Protein AF-A0AAI8C2I2-F1 (afdb_monomer)

Structure (mmCIF, N/CA/C/O backbone):
data_AF-A0AAI8C2I2-F1
#
_entry.id   AF-A0AAI8C2I2-F1
#
loop_
_atom_site.group_PDB
_atom_site.id
_atom_site.type_symbol
_atom_site.label_atom_id
_atom_site.label_alt_id
_atom_site.label_comp_id
_atom_site.label_asym_id
_atom_site.label_entity_id
_atom_site.label_seq_id
_atom_site.pdbx_PDB_ins_code
_atom_site.Cartn_x
_atom_site.Cartn_y
_atom_site.Cartn_z
_atom_site.occupancy
_atom_site.B_iso_or_equiv
_atom_site.auth_seq_id
_atom_site.auth_comp_id
_atom_site.auth_asym_id
_atom_site.auth_atom_id
_atom_site.pdbx_PDB_model_num
ATOM 1 N N . MET A 1 1 ? 2.940 -11.076 -3.130 1.00 65.00 1 MET A N 1
ATOM 2 C CA . MET A 1 1 ? 2.974 -10.789 -4.583 1.00 65.00 1 MET A CA 1
ATOM 3 C C . MET A 1 1 ? 3.408 -9.356 -4.918 1.00 65.00 1 MET A C 1
ATOM 5 O O . MET A 1 1 ? 4.366 -9.258 -5.670 1.00 65.00 1 MET A O 1
ATOM 9 N N . PRO A 1 2 ? 2.834 -8.258 -4.368 1.00 79.94 2 PRO A N 1
ATOM 10 C CA . PRO A 1 2 ? 3.258 -6.892 -4.734 1.00 79.94 2 PRO A CA 1
ATOM 11 C C . PRO A 1 2 ? 4.735 -6.592 -4.442 1.00 79.94 2 PRO A C 1
ATOM 13 O O . PRO A 1 2 ? 5.422 -6.032 -5.286 1.00 79.94 2 PRO A O 1
ATOM 16 N N . ILE A 1 3 ? 5.235 -7.036 -3.281 1.00 86.00 3 ILE A N 1
ATOM 17 C CA . ILE A 1 3 ? 6.643 -6.868 -2.884 1.00 86.00 3 ILE A CA 1
ATOM 18 C C . ILE A 1 3 ? 7.579 -7.583 -3.863 1.00 86.00 3 ILE A C 1
ATOM 20 O O . ILE A 1 3 ? 8.535 -6.985 -4.328 1.00 86.00 3 ILE A O 1
ATOM 24 N N . THR A 1 4 ? 7.285 -8.834 -4.223 1.00 88.62 4 THR A N 1
ATOM 25 C CA . THR A 1 4 ? 8.114 -9.618 -5.152 1.00 88.62 4 THR A CA 1
ATOM 26 C C . THR A 1 4 ? 8.237 -8.937 -6.514 1.00 88.62 4 THR A C 1
ATOM 28 O O . THR A 1 4 ? 9.339 -8.826 -7.039 1.00 88.62 4 THR A O 1
ATOM 31 N N . ILE A 1 5 ? 7.120 -8.439 -7.059 1.00 89.56 5 ILE A N 1
ATOM 32 C CA . ILE A 1 5 ? 7.103 -7.715 -8.338 1.00 89.56 5 ILE A CA 1
ATOM 33 C C . ILE A 1 5 ? 7.889 -6.405 -8.217 1.00 89.56 5 ILE A C 1
ATOM 35 O O . ILE A 1 5 ? 8.698 -6.103 -9.088 1.00 89.56 5 ILE A O 1
ATOM 39 N N . LEU A 1 6 ? 7.708 -5.656 -7.124 1.00 90.44 6 LEU A N 1
ATOM 40 C CA . LEU A 1 6 ? 8.478 -4.439 -6.852 1.00 90.44 6 LEU A CA 1
ATOM 41 C C . LEU A 1 6 ? 9.981 -4.711 -6.797 1.00 90.44 6 LEU A C 1
ATOM 43 O O . LEU A 1 6 ? 10.742 -3.997 -7.439 1.00 90.44 6 LEU A O 1
ATOM 47 N N . SER A 1 7 ? 10.413 -5.746 -6.078 1.00 91.62 7 SER A N 1
ATOM 48 C CA . SER A 1 7 ? 11.826 -6.125 -5.997 1.00 91.62 7 SER A CA 1
ATOM 49 C C . SER A 1 7 ? 12.403 -6.456 -7.374 1.00 91.62 7 SER A C 1
ATOM 51 O O . SER A 1 7 ? 13.496 -6.003 -7.701 1.00 91.62 7 SER A O 1
ATOM 53 N N . LEU A 1 8 ? 11.647 -7.186 -8.199 1.00 92.50 8 LEU A N 1
ATOM 54 C CA . LEU A 1 8 ? 12.025 -7.521 -9.574 1.00 92.50 8 LEU A CA 1
ATOM 55 C C . LEU A 1 8 ? 12.157 -6.270 -10.449 1.00 92.50 8 LEU A C 1
ATOM 57 O O . LEU A 1 8 ? 13.148 -6.120 -11.157 1.00 92.50 8 LEU A O 1
ATOM 61 N N . LEU A 1 9 ? 11.196 -5.347 -10.360 1.00 93.00 9 LEU A N 1
ATOM 62 C CA . LEU A 1 9 ? 11.229 -4.081 -11.092 1.00 93.00 9 LEU A CA 1
ATOM 63 C C . LEU A 1 9 ? 12.407 -3.208 -10.655 1.00 93.00 9 LEU A C 1
ATOM 65 O O . LEU A 1 9 ? 13.102 -2.661 -11.506 1.00 93.00 9 LEU A O 1
ATOM 69 N N . VAL A 1 10 ? 12.669 -3.091 -9.353 1.00 91.94 10 VAL A N 1
ATOM 70 C CA . VAL A 1 10 ? 13.808 -2.318 -8.838 1.00 91.94 10 VAL A CA 1
ATOM 71 C C . VAL A 1 10 ? 15.129 -2.919 -9.320 1.00 91.94 10 VAL A C 1
ATOM 73 O O . VAL A 1 10 ? 15.984 -2.182 -9.805 1.00 91.94 10 VAL A O 1
ATOM 76 N N . ALA A 1 11 ? 15.278 -4.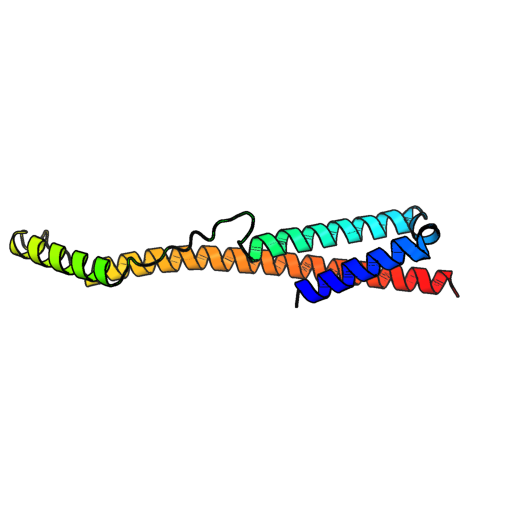246 -9.263 1.00 92.88 11 ALA A N 1
ATOM 77 C CA . ALA A 1 11 ? 16.465 -4.931 -9.769 1.00 92.88 11 ALA A CA 1
ATOM 78 C C . ALA A 1 11 ? 16.653 -4.716 -11.280 1.00 92.88 11 ALA A C 1
ATOM 80 O O . ALA A 1 11 ? 17.737 -4.331 -11.712 1.00 92.88 11 ALA A O 1
ATOM 81 N N . LEU A 1 12 ? 15.589 -4.890 -12.073 1.00 91.56 12 LEU A N 1
ATOM 82 C CA . LEU A 1 12 ? 15.610 -4.684 -13.522 1.00 91.56 12 LEU A CA 1
ATOM 83 C C . LEU A 1 12 ? 16.019 -3.252 -13.889 1.00 91.56 12 LEU A C 1
ATOM 85 O O . LEU A 1 12 ? 16.907 -3.054 -14.712 1.00 91.56 12 LEU A O 1
ATOM 89 N N . ASN A 1 13 ? 15.406 -2.247 -13.258 1.00 88.19 13 ASN A N 1
ATOM 90 C CA . ASN A 1 13 ? 15.741 -0.845 -13.514 1.00 88.19 13 ASN A CA 1
ATOM 91 C C . ASN A 1 13 ? 17.173 -0.513 -13.056 1.00 88.19 13 ASN A C 1
ATOM 93 O O . ASN A 1 13 ? 17.859 0.259 -13.722 1.00 88.19 13 ASN A O 1
ATOM 97 N N . GLY A 1 14 ? 17.657 -1.136 -11.976 1.00 89.94 14 GLY A N 1
ATOM 98 C CA . GLY A 1 14 ? 19.050 -1.025 -11.543 1.00 89.94 14 GLY A CA 1
ATOM 99 C C . GLY A 1 14 ? 20.045 -1.573 -12.572 1.00 89.94 14 GLY A C 1
ATOM 100 O O . GLY A 1 14 ? 21.056 -0.925 -12.844 1.00 89.94 14 GLY A O 1
ATOM 101 N N . ILE A 1 15 ? 19.741 -2.719 -13.190 1.00 91.44 15 ILE A N 1
ATOM 102 C CA . ILE A 1 15 ? 20.548 -3.294 -14.281 1.00 91.44 15 ILE A CA 1
ATOM 103 C C . ILE A 1 15 ? 20.536 -2.368 -15.501 1.00 91.44 15 ILE A C 1
ATOM 105 O O . ILE A 1 15 ? 21.599 -2.051 -16.032 1.00 91.44 15 ILE A O 1
ATOM 109 N N . LEU A 1 16 ? 19.360 -1.869 -15.903 1.00 88.50 16 LEU A N 1
ATOM 110 C CA . LEU A 1 16 ? 19.230 -0.952 -17.039 1.00 88.50 16 LEU A CA 1
ATOM 111 C C . LEU A 1 16 ? 20.089 0.309 -16.865 1.00 88.50 16 LEU A C 1
ATOM 113 O O . LEU A 1 16 ? 20.782 0.702 -17.800 1.00 88.50 16 LEU A O 1
ATOM 117 N N . ILE A 1 17 ? 20.099 0.914 -15.671 1.00 89.00 17 ILE A N 1
ATOM 118 C CA . ILE A 1 17 ? 20.959 2.073 -15.374 1.00 89.00 17 ILE A CA 1
ATOM 119 C C . ILE A 1 17 ? 22.441 1.704 -15.482 1.00 89.00 17 ILE A C 1
ATOM 121 O O . ILE A 1 17 ? 23.221 2.468 -16.046 1.00 89.00 17 ILE A O 1
ATOM 125 N N . LYS A 1 18 ? 22.837 0.554 -14.927 1.00 91.56 18 LYS A N 1
ATOM 126 C CA . LYS A 1 18 ? 24.244 0.150 -14.846 1.00 91.56 18 LYS A CA 1
ATOM 127 C C . LYS A 1 18 ? 24.837 -0.195 -16.213 1.00 91.56 18 LYS A C 1
ATOM 129 O O . LYS A 1 18 ? 25.967 0.193 -16.492 1.00 91.56 18 LYS A O 1
ATOM 134 N N . GLU A 1 19 ? 24.104 -0.939 -17.034 1.00 90.06 19 GLU A N 1
ATOM 135 C CA . GLU A 1 19 ? 24.630 -1.524 -18.276 1.00 90.06 19 GLU A CA 1
ATOM 136 C C . GLU A 1 19 ? 24.235 -0.733 -19.527 1.00 90.06 19 GLU A C 1
ATOM 138 O O . GLU A 1 19 ? 24.967 -0.730 -20.514 1.00 90.06 19 GLU A O 1
ATOM 143 N N . TYR A 1 20 ? 23.116 -0.004 -19.483 1.00 89.00 20 TYR A N 1
ATOM 144 C CA . TYR A 1 20 ? 22.513 0.631 -20.658 1.00 89.00 20 TYR A CA 1
ATOM 145 C C . TYR A 1 20 ? 22.273 2.132 -20.466 1.00 89.00 20 TYR A C 1
ATOM 147 O O . TYR A 1 20 ? 21.343 2.707 -21.037 1.00 89.00 20 TYR A O 1
ATOM 155 N N . LEU A 1 21 ? 23.143 2.804 -19.705 1.00 87.44 21 LEU A N 1
ATOM 156 C CA . LEU A 1 21 ? 23.021 4.237 -19.422 1.00 87.44 21 LEU A CA 1
ATOM 157 C C . LEU A 1 21 ? 22.909 5.083 -20.700 1.00 87.44 21 LEU A C 1
ATOM 159 O O . LEU A 1 21 ? 22.047 5.950 -20.789 1.00 87.44 21 LEU A O 1
ATOM 163 N N . SER A 1 22 ? 23.715 4.787 -21.725 1.00 86.81 22 SER A N 1
ATOM 164 C CA . SER A 1 22 ? 23.695 5.506 -23.010 1.00 86.81 22 SER A CA 1
ATOM 165 C C . SER A 1 22 ? 22.382 5.340 -23.785 1.00 86.81 22 SER A C 1
ATOM 167 O O . SER A 1 22 ? 22.002 6.212 -24.566 1.00 86.81 22 SER A O 1
ATOM 169 N N . PHE A 1 23 ? 21.669 4.228 -23.587 1.00 87.31 23 PHE A N 1
ATOM 170 C CA . PHE A 1 23 ? 20.321 4.034 -24.118 1.00 87.31 23 PHE A CA 1
ATOM 171 C C . PHE A 1 23 ? 19.306 4.879 -23.350 1.00 87.31 23 PHE A C 1
ATOM 173 O O . PHE A 1 23 ? 18.500 5.562 -23.980 1.00 87.31 23 PHE A O 1
ATOM 180 N N . ILE A 1 24 ? 19.400 4.897 -22.019 1.00 87.19 24 ILE A N 1
ATOM 181 C CA . ILE A 1 24 ? 18.524 5.695 -21.154 1.00 87.19 24 ILE A CA 1
ATOM 182 C C . ILE A 1 24 ? 18.711 7.193 -21.396 1.00 87.19 24 ILE A C 1
ATOM 184 O O . ILE A 1 24 ? 17.731 7.924 -21.366 1.00 87.19 24 ILE A O 1
ATOM 188 N N . SER A 1 25 ? 19.929 7.661 -21.683 1.00 87.12 25 SER A N 1
ATOM 189 C CA . SER A 1 25 ? 20.214 9.080 -21.940 1.00 87.12 25 SER A CA 1
ATOM 190 C C . SER A 1 25 ? 19.562 9.637 -23.212 1.00 87.12 25 SER A C 1
ATOM 192 O O . SER A 1 25 ? 19.624 10.842 -23.440 1.00 87.12 25 SER A O 1
ATOM 194 N N . ASN A 1 26 ? 18.935 8.806 -24.051 1.00 90.31 26 ASN A N 1
ATOM 195 C CA . ASN A 1 26 ? 18.123 9.309 -25.153 1.00 90.31 26 ASN A CA 1
ATOM 196 C C . ASN A 1 26 ? 16.864 10.002 -24.602 1.00 90.31 26 ASN A C 1
ATOM 198 O O . ASN A 1 26 ? 16.129 9.392 -23.834 1.00 90.31 26 ASN A O 1
ATOM 202 N N . ASN A 1 27 ? 16.587 11.239 -25.030 1.00 85.56 27 ASN A N 1
ATOM 203 C CA . ASN A 1 27 ? 15.515 12.085 -24.491 1.00 85.56 27 ASN A CA 1
ATOM 204 C C . ASN A 1 27 ? 14.177 11.354 -24.275 1.00 85.56 27 ASN A C 1
ATOM 206 O O . ASN A 1 27 ? 13.621 11.419 -23.183 1.00 85.56 27 ASN A O 1
ATOM 210 N N . TRP A 1 28 ? 13.654 10.630 -25.271 1.00 89.38 28 TRP A N 1
ATOM 211 C CA . TRP A 1 28 ? 12.351 9.964 -25.119 1.00 89.38 28 TRP A CA 1
ATOM 212 C C . TRP A 1 28 ? 12.418 8.727 -24.207 1.00 89.38 28 TRP A C 1
ATOM 214 O O . TRP A 1 28 ? 11.494 8.489 -23.428 1.00 89.38 28 TRP A O 1
ATOM 224 N N . VAL A 1 29 ? 13.526 7.977 -24.249 1.00 91.50 29 VAL A N 1
ATOM 225 C CA . VAL A 1 29 ? 13.765 6.814 -23.376 1.00 91.50 29 VAL A CA 1
ATOM 226 C C . VAL A 1 29 ? 13.915 7.269 -21.929 1.00 91.50 29 VAL A C 1
ATOM 228 O O . VAL A 1 29 ? 13.349 6.649 -21.033 1.00 91.50 29 VAL A O 1
ATOM 231 N N . PHE A 1 30 ? 14.613 8.384 -21.703 1.00 91.69 30 PHE A N 1
ATOM 232 C CA . PHE A 1 30 ? 14.785 8.994 -20.394 1.00 91.69 30 PHE A CA 1
ATOM 233 C C . PHE A 1 30 ? 13.436 9.339 -19.763 1.00 91.69 30 PHE A C 1
ATOM 235 O O . PHE A 1 30 ? 13.176 8.942 -18.629 1.00 91.69 30 PHE A O 1
ATOM 242 N N . TYR A 1 31 ? 12.550 10.025 -20.495 1.00 92.75 31 TYR A N 1
ATOM 243 C CA . TYR A 1 31 ? 11.223 10.375 -19.978 1.00 92.75 31 TYR A CA 1
ATOM 244 C C . TYR A 1 31 ? 10.376 9.139 -19.668 1.00 92.75 31 TYR A C 1
ATOM 246 O O . TYR A 1 31 ? 9.698 9.102 -18.637 1.00 92.75 31 TYR A O 1
ATOM 254 N N . LEU A 1 32 ? 10.436 8.110 -20.516 1.00 93.38 32 LEU A N 1
ATOM 255 C CA . LEU A 1 32 ? 9.722 6.855 -20.289 1.00 93.38 32 LEU A CA 1
ATOM 256 C C . LEU A 1 32 ? 10.258 6.116 -19.052 1.00 93.38 32 LEU A C 1
ATOM 258 O O . LEU A 1 32 ? 9.480 5.698 -18.194 1.00 93.38 32 LEU A O 1
ATOM 262 N N . PHE A 1 33 ? 11.582 6.018 -18.924 1.00 93.50 33 PHE A N 1
ATOM 263 C CA . PHE A 1 33 ? 12.261 5.430 -17.772 1.00 93.50 33 PHE A CA 1
ATOM 264 C C . PHE A 1 33 ? 11.928 6.177 -16.478 1.00 93.50 33 PHE A C 1
ATOM 266 O O . PHE A 1 33 ? 11.509 5.569 -15.493 1.00 93.50 33 PHE A O 1
ATOM 273 N N . PHE A 1 34 ? 12.035 7.505 -16.493 1.00 93.44 34 PHE A N 1
ATOM 274 C CA . PHE A 1 34 ? 11.722 8.356 -15.350 1.00 93.44 34 PHE A CA 1
ATOM 275 C C . PHE A 1 34 ? 10.255 8.221 -14.923 1.00 93.44 34 PHE A C 1
ATOM 277 O O . PHE A 1 34 ? 9.964 8.083 -13.735 1.00 93.44 34 PHE A O 1
ATOM 284 N N . THR A 1 35 ? 9.331 8.163 -15.886 1.00 94.56 35 THR A N 1
ATOM 285 C CA . THR A 1 35 ? 7.913 7.879 -15.616 1.00 94.56 35 THR A CA 1
ATOM 286 C C . THR A 1 35 ? 7.745 6.512 -14.949 1.00 94.56 35 THR A C 1
ATOM 288 O O . THR A 1 35 ? 7.018 6.397 -13.964 1.00 94.56 35 THR A O 1
ATOM 291 N N . GLY A 1 36 ? 8.462 5.485 -15.417 1.00 94.56 36 GLY A N 1
ATOM 292 C CA . GLY A 1 36 ? 8.483 4.161 -14.791 1.00 94.56 36 GLY A CA 1
ATOM 293 C C . GLY A 1 36 ? 8.927 4.200 -13.326 1.00 94.56 36 GLY A C 1
ATOM 294 O O . GLY A 1 36 ? 8.254 3.632 -12.464 1.00 94.56 36 GLY A O 1
ATOM 295 N N . VAL A 1 37 ? 10.000 4.935 -13.020 1.00 93.69 37 VAL A N 1
ATOM 296 C CA . VAL A 1 37 ? 10.486 5.128 -11.643 1.00 93.69 37 VAL A CA 1
ATOM 297 C C . VAL A 1 37 ? 9.434 5.818 -10.771 1.00 93.69 37 VAL A C 1
ATOM 299 O O . VAL A 1 37 ? 9.162 5.352 -9.664 1.00 93.69 37 VAL A O 1
ATOM 302 N N . LEU A 1 38 ? 8.785 6.880 -11.262 1.00 95.88 38 LEU A N 1
ATOM 303 C CA . LEU A 1 38 ? 7.721 7.568 -10.520 1.00 95.88 38 LEU A CA 1
ATOM 304 C C . LEU A 1 38 ? 6.542 6.641 -10.204 1.00 95.88 38 LEU A C 1
ATOM 306 O O . LEU A 1 38 ? 6.020 6.660 -9.087 1.00 95.88 38 LEU A O 1
ATOM 310 N N . VAL A 1 39 ? 6.145 5.796 -11.156 1.00 96.19 39 VAL A N 1
ATOM 311 C CA . VAL A 1 39 ? 5.069 4.818 -10.955 1.00 96.19 39 VAL A CA 1
ATOM 312 C C . VAL A 1 39 ? 5.472 3.756 -9.925 1.00 96.19 39 VAL A C 1
ATOM 314 O O . VAL A 1 39 ? 4.649 3.393 -9.081 1.00 96.19 39 VAL A O 1
ATOM 317 N N . ILE A 1 40 ? 6.729 3.296 -9.925 1.00 95.31 40 ILE A N 1
ATOM 318 C CA . ILE A 1 40 ? 7.261 2.382 -8.898 1.00 95.31 40 ILE A CA 1
ATOM 319 C C . ILE A 1 40 ? 7.219 3.042 -7.513 1.00 95.31 40 ILE A C 1
ATOM 321 O O . ILE A 1 40 ? 6.731 2.432 -6.559 1.00 95.31 40 ILE A O 1
ATOM 325 N N . CYS A 1 41 ? 7.653 4.299 -7.392 1.00 94.44 41 CYS A N 1
ATOM 326 C CA . CYS A 1 41 ? 7.552 5.062 -6.146 1.00 94.44 41 CYS A CA 1
ATOM 327 C C . CYS A 1 41 ? 6.094 5.185 -5.672 1.00 94.44 41 CYS A C 1
ATOM 329 O O . CYS A 1 41 ? 5.807 4.977 -4.492 1.00 94.44 41 CYS A O 1
ATOM 331 N N . GLY A 1 42 ? 5.159 5.448 -6.591 1.00 94.50 42 GLY A N 1
ATOM 332 C CA . GLY A 1 42 ? 3.723 5.449 -6.308 1.00 94.50 42 GLY A CA 1
ATOM 333 C C . GLY A 1 42 ? 3.222 4.096 -5.791 1.00 94.50 42 GLY A C 1
ATOM 334 O O . GLY A 1 42 ? 2.521 4.039 -4.779 1.00 94.50 42 GLY A O 1
ATOM 335 N N . ALA A 1 43 ? 3.635 2.992 -6.420 1.00 95.19 43 ALA A N 1
ATOM 336 C CA . ALA A 1 43 ? 3.292 1.644 -5.974 1.00 95.19 43 ALA A CA 1
ATOM 337 C C . ALA A 1 43 ? 3.801 1.359 -4.551 1.00 95.19 43 ALA A C 1
ATOM 339 O O . ALA A 1 43 ? 3.047 0.820 -3.738 1.00 95.19 43 ALA A O 1
ATOM 340 N N . ILE A 1 44 ? 5.040 1.753 -4.232 1.00 92.88 44 ILE A N 1
ATOM 341 C CA . ILE A 1 44 ? 5.622 1.628 -2.885 1.00 92.88 44 ILE A CA 1
ATOM 342 C C . ILE A 1 44 ? 4.816 2.454 -1.879 1.00 92.88 44 ILE A C 1
ATOM 344 O O . ILE A 1 44 ? 4.438 1.946 -0.825 1.00 92.88 44 ILE A O 1
ATOM 348 N N . PHE A 1 45 ? 4.493 3.703 -2.213 1.00 92.12 45 PHE A N 1
ATOM 349 C CA . PHE A 1 45 ? 3.716 4.585 -1.346 1.00 92.12 45 PHE A CA 1
ATOM 350 C C . PHE A 1 45 ? 2.342 3.997 -0.991 1.00 92.12 45 PHE A C 1
ATOM 352 O O . PHE A 1 45 ? 1.969 3.930 0.185 1.00 92.12 45 PHE A O 1
ATOM 359 N N . PHE A 1 46 ? 1.595 3.520 -1.989 1.00 92.25 46 PHE A N 1
ATOM 360 C CA . PHE A 1 46 ? 0.292 2.894 -1.764 1.00 92.25 46 PHE A CA 1
ATOM 361 C C . PHE A 1 46 ? 0.399 1.551 -1.035 1.00 92.25 46 PHE A C 1
ATOM 363 O O . PHE A 1 46 ? -0.459 1.233 -0.207 1.00 92.25 46 PHE A O 1
ATOM 370 N N . LEU A 1 47 ? 1.466 0.784 -1.274 1.00 91.69 47 LEU A N 1
ATOM 371 C CA . LEU A 1 47 ? 1.728 -0.452 -0.542 1.00 91.69 47 LEU A CA 1
ATOM 372 C C . LEU A 1 47 ? 1.947 -0.181 0.948 1.00 91.69 47 LEU A C 1
ATOM 374 O O . LEU A 1 47 ? 1.316 -0.822 1.787 1.00 91.69 47 LEU A O 1
ATOM 378 N N . ILE A 1 48 ? 2.781 0.808 1.277 1.00 89.00 48 ILE A N 1
ATOM 379 C CA . ILE A 1 48 ? 3.034 1.220 2.660 1.00 89.00 48 ILE A CA 1
ATOM 380 C C . ILE A 1 48 ? 1.727 1.667 3.330 1.00 89.00 48 ILE A C 1
ATOM 382 O O . ILE A 1 48 ? 1.429 1.245 4.450 1.00 89.00 48 ILE A O 1
ATOM 386 N N . LYS A 1 49 ? 0.902 2.465 2.636 1.00 86.38 49 LYS A N 1
ATOM 387 C CA . LYS A 1 49 ? -0.421 2.875 3.138 1.00 86.38 49 LYS A CA 1
ATOM 388 C C . LYS A 1 49 ? -1.367 1.697 3.383 1.00 86.38 49 LYS A C 1
ATOM 390 O O . LYS A 1 49 ? -2.117 1.725 4.354 1.00 86.38 49 LYS A O 1
ATOM 395 N N . SER A 1 50 ? -1.337 0.668 2.538 1.00 86.81 50 SER A N 1
ATOM 396 C CA . SER A 1 50 ? -2.137 -0.550 2.723 1.00 86.81 50 SER A CA 1
ATOM 397 C C . SER A 1 50 ? -1.652 -1.394 3.911 1.00 86.81 50 SER A C 1
ATOM 399 O O . SER A 1 50 ? -2.463 -1.966 4.648 1.00 86.81 50 SER A O 1
ATOM 401 N N . MET A 1 51 ? -0.336 -1.449 4.136 1.00 81.94 51 MET A N 1
ATOM 402 C CA . MET A 1 51 ? 0.267 -2.214 5.232 1.00 81.94 51 MET A CA 1
ATOM 403 C C . MET A 1 51 ? 0.133 -1.535 6.599 1.00 81.94 51 MET A C 1
ATOM 405 O O . MET A 1 51 ? 0.179 -2.227 7.610 1.00 81.94 51 MET A O 1
ATOM 409 N N . GLY A 1 52 ? -0.100 -0.220 6.645 1.00 67.50 52 GLY A N 1
ATOM 410 C CA . GLY A 1 52 ? -0.432 0.490 7.884 1.00 67.50 52 GLY A CA 1
ATOM 411 C C . GLY A 1 52 ? 0.709 0.568 8.904 1.00 67.50 52 GLY A C 1
ATOM 412 O O . GLY A 1 52 ? 0.447 0.838 10.065 1.00 67.50 52 GLY A O 1
ATOM 413 N N . SER A 1 53 ? 1.967 0.323 8.518 1.00 61.34 53 SER A N 1
ATOM 414 C CA . SER A 1 53 ? 3.069 0.248 9.494 1.00 61.34 53 SER A CA 1
ATOM 415 C C . SER A 1 53 ? 3.892 1.532 9.645 1.00 61.34 53 SER A C 1
ATOM 417 O O . SER A 1 53 ? 4.572 1.678 10.651 1.00 61.34 53 SER A O 1
ATOM 419 N N . LEU A 1 54 ? 3.868 2.454 8.672 1.00 54.00 54 LEU A N 1
ATOM 420 C CA . LEU A 1 54 ? 4.778 3.619 8.661 1.00 54.00 54 LEU A CA 1
ATOM 421 C C . LEU A 1 54 ? 4.095 4.990 8.797 1.00 54.00 54 LEU A C 1
ATOM 423 O O . LEU A 1 54 ? 4.757 5.938 9.197 1.00 54.00 54 LEU A O 1
ATOM 427 N N . PHE A 1 55 ? 2.797 5.125 8.490 1.00 52.84 55 PHE A N 1
ATOM 428 C CA . PHE A 1 55 ? 2.124 6.445 8.472 1.00 52.84 55 PHE A CA 1
ATOM 429 C C . PHE A 1 55 ? 0.731 6.487 9.106 1.00 52.84 55 PHE A C 1
ATOM 431 O O . PHE A 1 55 ? 0.170 7.562 9.295 1.00 52.84 55 PHE A O 1
ATOM 438 N N . VAL A 1 56 ? 0.143 5.335 9.417 1.00 51.84 56 VAL A N 1
ATOM 439 C CA . VAL A 1 56 ? -1.181 5.240 10.033 1.00 51.84 56 VAL A CA 1
ATOM 440 C C . VAL A 1 56 ? -1.057 4.144 11.064 1.00 51.84 56 VAL A C 1
ATOM 442 O O . VAL A 1 56 ? -1.175 2.981 10.700 1.00 51.84 56 VAL A O 1
ATOM 445 N N . ASN A 1 57 ? -0.779 4.500 12.321 1.00 53.75 57 ASN A N 1
ATOM 446 C CA . ASN A 1 57 ? -0.955 3.558 13.421 1.00 53.75 57 ASN A CA 1
ATOM 447 C C . ASN A 1 57 ? -2.335 2.933 13.222 1.00 53.75 57 ASN A C 1
ATOM 449 O O . ASN A 1 57 ? -3.319 3.660 13.048 1.00 53.75 57 ASN A O 1
ATOM 453 N N . LEU A 1 58 ? -2.386 1.609 13.095 1.00 60.34 58 LEU A N 1
ATOM 454 C CA . LEU A 1 58 ? -3.631 0.896 12.882 1.00 60.34 58 LEU A CA 1
ATOM 455 C C . LEU A 1 58 ? -4.458 1.079 14.156 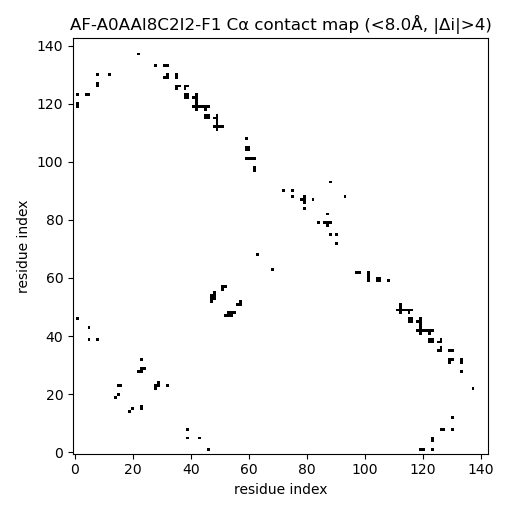1.00 60.34 58 LEU A C 1
ATOM 457 O O . LEU A 1 58 ? -4.389 0.263 15.068 1.00 60.34 58 LEU A O 1
ATOM 461 N N . ASN A 1 59 ? -5.218 2.175 14.217 1.00 67.19 59 ASN A N 1
ATOM 462 C CA . ASN A 1 59 ? -6.186 2.503 15.259 1.00 67.19 59 ASN A CA 1
ATOM 463 C C . ASN A 1 59 ? -7.393 1.563 15.132 1.00 67.19 59 ASN A C 1
ATOM 465 O O . ASN A 1 59 ? -8.542 2.005 15.092 1.00 67.19 59 ASN A O 1
ATOM 469 N N . TYR A 1 60 ? -7.130 0.262 14.984 1.00 78.38 60 TYR A N 1
ATOM 470 C CA . TYR A 1 60 ? -8.136 -0.749 15.205 1.00 78.38 60 TYR A CA 1
ATOM 471 C C . TYR A 1 60 ? -8.648 -0.530 16.610 1.00 78.38 60 TYR A C 1
ATOM 473 O O . TYR A 1 60 ? -7.886 -0.478 17.576 1.00 78.38 60 TYR A O 1
ATOM 481 N N . ASN A 1 61 ? -9.955 -0.365 16.693 1.00 80.25 61 ASN A N 1
ATOM 482 C CA . ASN A 1 61 ? -10.606 -0.397 17.973 1.00 80.25 61 ASN A CA 1
ATOM 483 C C . ASN A 1 61 ? -10.723 -1.867 18.359 1.00 80.25 61 ASN A C 1
ATOM 485 O O . ASN A 1 61 ? -11.081 -2.713 17.535 1.00 80.25 61 ASN A O 1
ATOM 489 N N . TYR A 1 62 ? -10.388 -2.164 19.602 1.00 83.12 62 TYR A N 1
ATOM 490 C CA . TYR A 1 62 ? -10.537 -3.489 20.173 1.00 83.12 62 TYR A CA 1
ATOM 491 C C . TYR A 1 62 ? -11.550 -3.410 21.300 1.00 83.12 62 TYR A C 1
ATOM 493 O O . TYR A 1 62 ? -11.802 -2.338 21.857 1.00 83.12 62 TYR A O 1
ATOM 501 N N . PHE A 1 63 ? -12.141 -4.553 21.614 1.00 84.06 63 PHE A N 1
ATOM 502 C CA . PHE A 1 63 ? -12.844 -4.677 22.875 1.00 84.06 63 PHE A CA 1
ATOM 503 C C . PHE A 1 63 ? -11.862 -4.528 24.035 1.00 84.06 63 PHE A C 1
ATOM 505 O O . PHE A 1 63 ? -10.678 -4.844 23.892 1.00 84.06 63 PHE A O 1
ATOM 512 N N . GLY A 1 64 ? -12.382 -4.065 25.173 1.00 80.56 64 GLY A N 1
ATOM 513 C CA . GLY A 1 64 ? -11.665 -4.153 26.440 1.00 80.56 64 GLY A CA 1
ATOM 514 C C . GLY A 1 64 ? -11.289 -5.600 26.747 1.00 80.56 64 GLY A C 1
ATOM 515 O O . GLY A 1 64 ? -11.864 -6.547 26.195 1.00 80.56 64 GLY A O 1
ATOM 516 N N . TYR A 1 65 ? -10.304 -5.783 27.618 1.00 86.88 65 TYR A N 1
ATOM 517 C CA . TYR A 1 65 ? -9.886 -7.126 28.003 1.00 86.88 65 TYR A CA 1
ATOM 518 C C . TYR A 1 65 ? -11.056 -7.882 28.653 1.00 86.88 65 TYR A C 1
ATOM 520 O O . TYR A 1 65 ? -11.890 -7.258 29.309 1.00 86.88 65 TYR A O 1
ATOM 528 N N . PRO A 1 66 ? -11.127 -9.223 28.542 1.00 87.19 66 PRO A N 1
ATOM 529 C CA . PRO A 1 66 ? -12.220 -9.996 29.135 1.00 87.19 66 PRO A CA 1
ATOM 530 C C . PRO A 1 66 ? -12.463 -9.676 30.615 1.00 87.19 66 PRO A C 1
ATOM 532 O O . PRO A 1 66 ? -13.609 -9.541 31.028 1.00 87.19 66 PRO A O 1
ATOM 535 N N . ASN A 1 67 ? -11.394 -9.461 31.387 1.00 90.06 67 ASN A N 1
ATOM 536 C CA . ASN A 1 67 ? -11.490 -9.065 32.794 1.00 90.06 67 ASN A CA 1
ATOM 537 C C . ASN A 1 67 ? -12.146 -7.687 32.979 1.00 90.06 67 ASN A C 1
ATOM 539 O O . ASN A 1 67 ? -12.908 -7.505 33.919 1.00 90.06 67 ASN A O 1
ATOM 543 N N . GLU A 1 68 ? -11.886 -6.730 32.086 1.00 87.62 68 GLU A N 1
ATOM 544 C CA . GLU A 1 68 ? -12.503 -5.396 32.118 1.00 87.62 68 GLU A CA 1
ATOM 545 C C . GLU A 1 68 ? -13.986 -5.458 31.746 1.00 87.62 68 GLU A C 1
ATOM 547 O O . GLU A 1 68 ? -14.802 -4.761 32.343 1.00 87.62 68 GLU A O 1
ATOM 552 N N . ILE A 1 69 ? -14.346 -6.319 30.787 1.00 87.56 69 ILE A N 1
ATOM 553 C CA . ILE A 1 69 ? -15.743 -6.561 30.404 1.00 87.56 69 ILE A CA 1
ATOM 554 C C . ILE A 1 69 ? -16.512 -7.168 31.581 1.00 87.56 69 ILE A C 1
ATOM 556 O O . ILE A 1 69 ? -17.619 -6.730 31.886 1.00 87.56 69 ILE A O 1
ATOM 560 N N . LEU A 1 70 ? -15.909 -8.142 32.263 1.00 88.31 70 LEU A N 1
ATOM 561 C CA . LEU A 1 70 ? -16.515 -8.828 33.403 1.00 88.31 70 LEU A CA 1
ATOM 562 C C . LEU A 1 70 ? -16.672 -7.888 34.610 1.00 88.31 70 LEU A C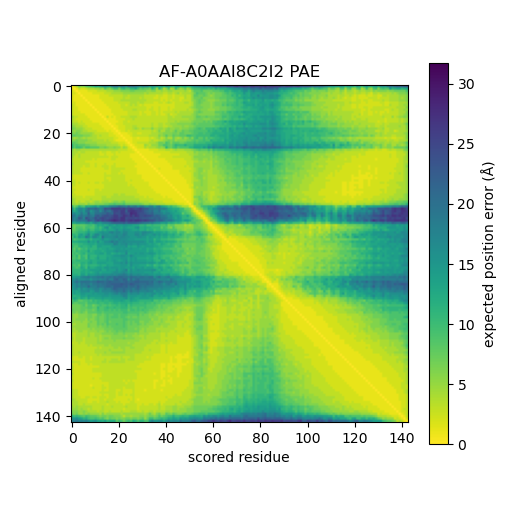 1
ATOM 564 O O . LEU A 1 70 ? -17.699 -7.891 35.284 1.00 88.31 70 LEU A O 1
ATOM 568 N N . ASP A 1 71 ? -15.680 -7.029 34.851 1.00 90.81 71 ASP A N 1
ATOM 569 C CA . ASP A 1 71 ? -15.736 -6.005 35.896 1.00 90.81 71 ASP A CA 1
ATOM 570 C C . ASP A 1 71 ? -16.794 -4.927 35.589 1.00 90.81 71 ASP A C 1
ATOM 572 O O . ASP A 1 71 ? -17.529 -4.490 36.478 1.00 90.81 71 ASP A O 1
ATOM 576 N N . PHE A 1 72 ? -16.934 -4.539 34.317 1.00 88.38 72 PHE A N 1
ATOM 577 C CA . PHE A 1 72 ? -18.003 -3.653 33.854 1.00 88.38 72 PHE A CA 1
ATOM 578 C C . PHE A 1 72 ? -19.392 -4.271 34.054 1.00 88.38 72 PHE A C 1
ATOM 580 O O . PHE A 1 72 ? -20.283 -3.602 34.575 1.00 88.38 72 PHE A O 1
ATOM 587 N N . GLU A 1 73 ? -19.578 -5.543 33.696 1.00 89.12 73 GLU A N 1
ATOM 588 C CA . GLU A 1 73 ? -20.837 -6.265 33.901 1.00 89.12 73 GLU A CA 1
ATOM 589 C C . GLU A 1 73 ? -21.233 -6.310 35.384 1.00 89.12 73 GLU A C 1
ATOM 591 O O . GLU A 1 73 ? -22.373 -5.988 35.727 1.00 89.12 73 GLU A O 1
ATOM 596 N N . ASN A 1 74 ? -20.290 -6.625 36.277 1.00 91.44 74 ASN A N 1
ATOM 597 C CA . ASN A 1 74 ? -20.534 -6.647 37.721 1.00 91.44 74 ASN A CA 1
ATOM 598 C C . ASN A 1 74 ? -20.947 -5.269 38.260 1.00 91.44 74 ASN A C 1
ATOM 600 O O . ASN A 1 74 ? -21.966 -5.156 38.943 1.00 91.44 74 ASN A O 1
ATOM 604 N N . LYS A 1 75 ? -20.224 -4.206 37.883 1.00 89.88 75 LYS A N 1
ATOM 605 C CA . LYS A 1 75 ? -20.561 -2.821 38.264 1.00 89.88 75 LYS A CA 1
ATOM 606 C C . LYS A 1 75 ? -21.946 -2.405 37.777 1.00 89.88 75 LYS A C 1
ATOM 608 O O . LYS A 1 75 ? -22.679 -1.718 38.486 1.00 89.88 75 LYS A O 1
ATOM 613 N N . LEU A 1 76 ? -22.315 -2.821 36.570 1.00 88.88 76 LEU A N 1
ATOM 614 C CA . LEU A 1 76 ? -23.599 -2.483 35.967 1.00 88.88 76 LEU A CA 1
ATOM 615 C C . LEU A 1 76 ? -24.751 -3.269 36.611 1.00 88.88 76 LEU A C 1
ATOM 617 O O . LEU A 1 76 ? -25.841 -2.727 36.799 1.00 88.88 76 LEU A O 1
ATOM 621 N N . ASN A 1 77 ? -24.495 -4.510 37.033 1.00 89.75 77 ASN A N 1
ATOM 622 C CA . ASN A 1 77 ? -25.417 -5.289 37.855 1.00 89.75 77 ASN A CA 1
ATOM 623 C C . ASN A 1 77 ? -25.652 -4.640 39.224 1.00 89.75 77 ASN A C 1
ATOM 625 O O . ASN A 1 77 ? -26.802 -4.570 39.660 1.00 89.75 77 ASN A O 1
ATOM 629 N N . ASP A 1 78 ? -24.607 -4.133 39.880 1.00 91.75 78 ASP A N 1
ATOM 630 C CA . ASP A 1 78 ? -24.741 -3.424 41.156 1.00 91.75 78 ASP A CA 1
ATOM 631 C C . ASP A 1 78 ? -25.504 -2.104 41.000 1.00 91.75 78 ASP A C 1
ATOM 633 O O . ASP A 1 78 ? -26.471 -1.871 41.724 1.00 91.75 78 ASP A O 1
ATOM 637 N N . TYR A 1 79 ? -25.190 -1.309 39.972 1.00 90.44 79 TYR A N 1
ATOM 638 C CA . TYR A 1 79 ? -25.961 -0.111 39.625 1.00 90.44 79 TYR A CA 1
ATOM 639 C C . TYR A 1 79 ? -27.451 -0.422 39.400 1.00 90.44 79 TYR A C 1
ATOM 641 O O . TYR A 1 79 ? -28.330 0.244 39.947 1.00 90.44 79 TYR A O 1
ATOM 649 N N . ASN A 1 80 ? -27.764 -1.472 38.637 1.00 90.56 80 ASN A N 1
ATOM 650 C CA . ASN A 1 80 ? -29.142 -1.845 38.313 1.00 90.56 80 ASN A CA 1
ATOM 651 C C . ASN A 1 80 ? -29.968 -2.303 39.526 1.00 90.56 80 ASN A C 1
ATOM 653 O O . ASN A 1 80 ? -31.205 -2.247 39.468 1.00 90.56 80 ASN A O 1
ATOM 657 N N . LYS A 1 81 ? -29.327 -2.774 40.606 1.00 91.12 81 LYS A N 1
ATOM 658 C CA . LYS A 1 81 ? -30.018 -3.108 41.863 1.00 91.12 81 LYS A CA 1
ATOM 659 C C . LYS A 1 81 ? -30.588 -1.854 42.524 1.00 91.12 81 LYS A C 1
ATOM 661 O O . LYS A 1 81 ? -31.703 -1.909 43.040 1.00 91.12 81 LYS A O 1
ATOM 666 N N . GLU A 1 82 ? -29.858 -0.744 42.458 1.00 90.94 82 GLU A N 1
ATOM 667 C CA . GLU A 1 82 ? -30.206 0.532 43.093 1.00 90.94 82 GLU A CA 1
ATOM 668 C C . GLU A 1 82 ? -30.995 1.470 42.160 1.00 90.94 82 GLU A C 1
ATOM 670 O O . GLU A 1 82 ? -31.775 2.304 42.622 1.00 90.94 82 GLU A O 1
ATOM 675 N N . ALA A 1 83 ? -30.850 1.309 40.842 1.00 87.88 83 ALA A N 1
ATOM 676 C CA . ALA A 1 83 ? -31.505 2.145 39.842 1.00 87.88 83 ALA A CA 1
ATOM 677 C C . ALA A 1 83 ? -33.008 1.849 39.679 1.00 87.88 83 ALA A C 1
ATOM 679 O O . ALA A 1 83 ? -33.476 0.699 39.740 1.00 87.88 83 ALA A O 1
ATOM 680 N N . LYS A 1 84 ? -33.779 2.900 39.361 1.00 87.44 84 LYS A N 1
ATOM 681 C CA . LYS A 1 84 ? -35.192 2.769 38.978 1.00 87.44 84 LYS A CA 1
ATOM 682 C C . LYS A 1 84 ? -35.313 1.908 37.725 1.00 87.44 84 LYS A C 1
ATOM 684 O O . LYS A 1 84 ? -34.465 1.943 36.841 1.00 87.44 84 LYS A O 1
ATOM 689 N N . LYS A 1 85 ? -36.421 1.173 37.593 1.00 82.12 85 LYS A N 1
ATOM 690 C CA . LYS A 1 85 ? -36.640 0.229 36.480 1.00 82.12 85 LYS A CA 1
ATOM 691 C C . LYS A 1 85 ? -36.495 0.870 35.086 1.00 82.12 85 LYS A C 1
ATOM 693 O O . LYS A 1 85 ? -36.089 0.181 34.160 1.00 82.12 85 LYS A O 1
ATOM 698 N N . SER A 1 86 ? -36.805 2.163 34.957 1.00 84.69 86 SER A N 1
ATOM 699 C CA . SER A 1 86 ? -36.661 2.967 33.733 1.00 84.69 86 SER A CA 1
ATOM 700 C C . SER A 1 86 ? -35.223 3.386 33.408 1.00 84.69 86 SER A C 1
ATOM 702 O O . SER A 1 86 ? -34.949 3.756 32.275 1.00 84.69 86 SER A O 1
ATOM 704 N N . GLU A 1 87 ? -34.328 3.361 34.393 1.00 83.56 87 GLU A N 1
ATOM 705 C CA . GLU A 1 87 ? -32.924 3.787 34.286 1.00 83.56 87 GLU A CA 1
ATOM 706 C C . GLU A 1 87 ? -31.968 2.590 34.190 1.00 83.56 87 GLU A C 1
ATOM 708 O O . GLU A 1 87 ? -30.775 2.761 33.953 1.00 83.56 87 GLU A O 1
ATOM 713 N N . ARG A 1 88 ? -32.486 1.365 34.352 1.00 86.81 88 ARG A N 1
ATOM 714 C CA . ARG A 1 88 ? -31.686 0.144 34.256 1.00 86.81 88 ARG A CA 1
ATOM 715 C C . ARG A 1 88 ? -31.123 -0.033 32.854 1.00 86.81 88 ARG A C 1
ATOM 717 O O . ARG A 1 88 ? -31.843 0.051 31.859 1.00 86.81 88 ARG A O 1
ATOM 724 N N . VAL A 1 89 ? -29.841 -0.365 32.795 1.00 85.25 89 VAL A N 1
ATOM 725 C CA . VAL A 1 89 ? -29.108 -0.586 31.549 1.00 85.25 89 VAL A CA 1
ATOM 726 C C . VAL A 1 89 ? -28.976 -2.086 31.301 1.00 85.25 89 VAL A C 1
ATOM 728 O O . VAL A 1 89 ? -28.719 -2.858 32.220 1.00 85.25 89 VAL A O 1
ATOM 731 N N . ASN A 1 90 ? -29.159 -2.523 30.055 1.00 87.00 90 ASN A N 1
ATOM 732 C CA . ASN A 1 90 ? -28.953 -3.918 29.669 1.00 87.00 90 ASN A CA 1
ATOM 733 C C . ASN 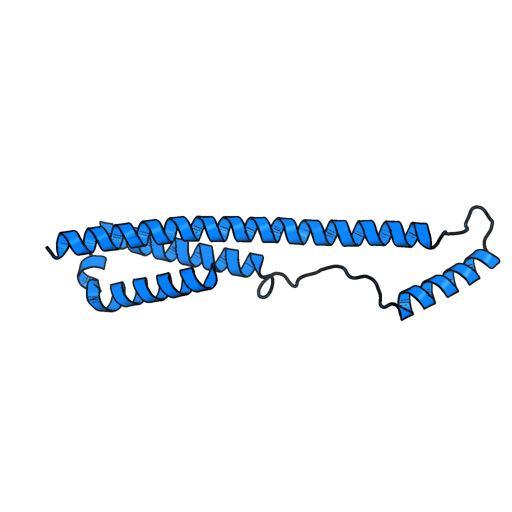A 1 90 ? -27.539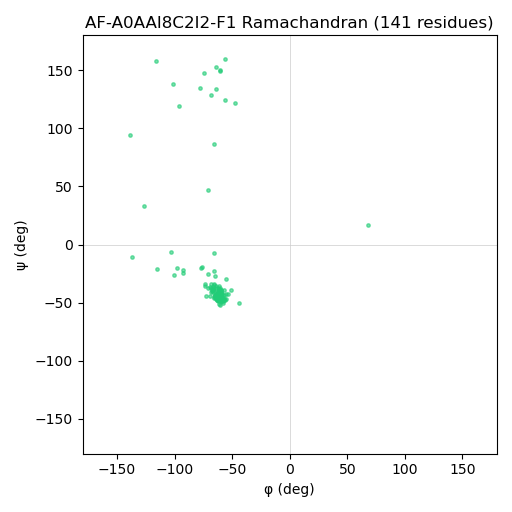 -4.084 29.088 1.00 87.00 90 ASN A C 1
ATOM 735 O O . ASN A 1 90 ? -27.224 -3.482 28.060 1.00 87.00 90 ASN A O 1
ATOM 739 N N . VAL A 1 91 ? -26.720 -4.923 29.731 1.00 85.88 91 VAL A N 1
ATOM 740 C CA . VAL A 1 91 ? -25.332 -5.216 29.324 1.00 85.88 91 VAL A CA 1
ATOM 741 C C . VAL A 1 91 ? -25.255 -5.697 27.877 1.00 85.88 91 VAL A C 1
ATOM 743 O O . VAL A 1 91 ? -24.403 -5.236 27.125 1.00 85.88 91 VAL A O 1
ATOM 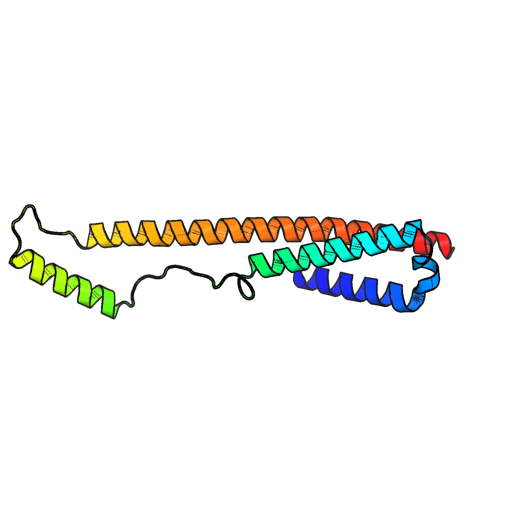746 N N . GLU A 1 92 ? -26.171 -6.565 27.448 1.00 86.56 92 GLU A N 1
ATOM 747 C CA . GLU A 1 92 ? -26.207 -7.096 26.084 1.00 86.56 92 GLU A CA 1
ATOM 748 C C . GLU A 1 92 ? -26.430 -5.983 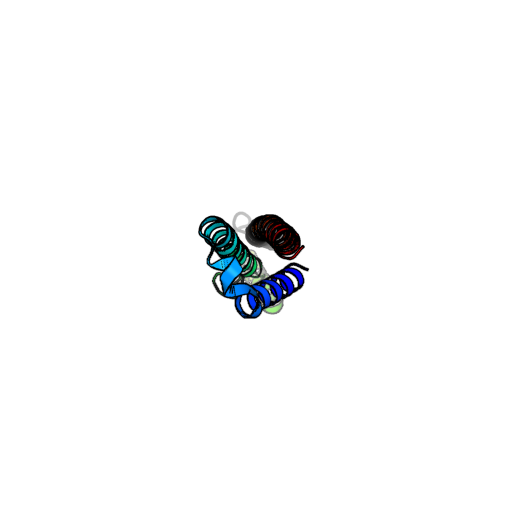25.049 1.00 86.56 92 GLU A C 1
ATOM 750 O O . GLU A 1 92 ? -25.823 -5.993 23.977 1.00 86.56 92 GLU A O 1
ATOM 755 N N . ASN A 1 93 ? -27.267 -4.989 25.369 1.00 88.69 93 ASN A N 1
ATOM 756 C CA . ASN A 1 93 ? -27.508 -3.851 24.482 1.00 88.69 93 ASN A CA 1
ATOM 757 C C . ASN A 1 93 ? -26.274 -2.950 24.365 1.00 88.69 93 ASN A C 1
ATOM 759 O O . ASN A 1 93 ? -25.954 -2.513 23.259 1.00 88.69 93 ASN A O 1
ATOM 763 N N . GLU A 1 94 ? -25.565 -2.694 25.465 1.00 87.56 94 GLU A N 1
ATOM 764 C CA . GLU A 1 94 ? -24.317 -1.923 25.428 1.00 87.56 94 GLU A CA 1
ATOM 765 C C . GLU A 1 94 ? -23.206 -2.685 24.700 1.00 87.56 94 GLU A C 1
ATOM 767 O O . GLU A 1 94 ? -22.522 -2.120 23.846 1.00 87.56 94 GLU A O 1
ATOM 772 N N . PHE A 1 95 ? -23.107 -3.998 24.917 1.00 88.50 95 PHE A N 1
ATOM 773 C CA . PHE A 1 95 ? -22.179 -4.850 24.183 1.00 88.50 95 PHE A CA 1
ATOM 774 C C . PHE A 1 95 ? -22.466 -4.840 22.676 1.00 88.50 95 PHE A C 1
ATOM 776 O O . PHE A 1 95 ? -21.551 -4.675 21.870 1.00 88.50 95 PHE A O 1
ATOM 783 N N . LYS A 1 96 ? -23.740 -4.949 22.272 1.00 89.94 96 LYS A N 1
ATOM 784 C CA . LYS A 1 96 ? -24.160 -4.844 20.864 1.00 89.94 96 LYS A CA 1
ATOM 785 C C . LYS A 1 96 ? -23.776 -3.494 20.258 1.00 89.94 96 LYS A C 1
ATOM 787 O O . LYS A 1 96 ? -23.256 -3.463 19.143 1.00 89.94 96 LYS A O 1
ATOM 792 N N . LYS A 1 97 ? -23.999 -2.385 20.971 1.00 90.62 97 LYS A N 1
ATOM 793 C CA . LYS A 1 97 ? -23.616 -1.042 20.501 1.00 90.62 97 LYS A CA 1
ATOM 794 C C . LYS A 1 97 ? -22.110 -0.931 20.291 1.00 90.62 97 LYS A C 1
ATOM 796 O O . LYS A 1 97 ? -21.680 -0.490 19.224 1.00 90.62 97 LYS A O 1
ATOM 801 N N . GLU A 1 98 ? -21.316 -1.375 21.261 1.00 89.69 98 GLU A N 1
ATOM 802 C CA . GLU A 1 98 ? -19.859 -1.329 21.149 1.00 89.69 98 GLU A CA 1
ATOM 803 C C . GLU A 1 98 ? -19.325 -2.258 20.062 1.00 89.69 98 GLU A C 1
ATOM 805 O O . GLU A 1 98 ? -18.475 -1.855 19.266 1.00 89.69 98 GLU A O 1
ATOM 810 N N . PHE A 1 99 ? -19.905 -3.451 19.922 1.00 91.25 99 PHE A N 1
ATOM 811 C CA . PHE A 1 99 ? -19.587 -4.364 18.829 1.00 91.25 99 PHE A CA 1
ATOM 812 C C . PHE A 1 99 ? -19.808 -3.710 17.468 1.00 91.25 99 PHE A C 1
ATOM 814 O O . PHE A 1 99 ? -18.933 -3.762 16.599 1.00 91.25 99 PHE A O 1
ATOM 821 N N . VAL A 1 100 ? -20.963 -3.065 17.280 1.00 93.06 100 VAL A N 1
ATOM 822 C CA . VAL A 1 100 ? -21.295 -2.362 16.038 1.00 93.06 100 VAL A CA 1
ATOM 823 C C . VAL A 1 100 ? -20.329 -1.202 15.802 1.00 93.06 100 VAL A C 1
ATOM 825 O O . VAL A 1 100 ? -19.835 -1.049 14.681 1.00 93.06 100 VAL A O 1
ATOM 828 N N . ARG A 1 101 ? -20.005 -0.413 16.834 1.00 92.56 101 ARG A N 1
ATOM 829 C CA . ARG A 1 101 ? -19.070 0.719 16.731 1.00 92.56 101 ARG A CA 1
ATOM 830 C C . ARG A 1 101 ? -17.678 0.258 16.300 1.00 92.56 101 ARG A C 1
ATOM 832 O O . ARG A 1 101 ? -17.140 0.77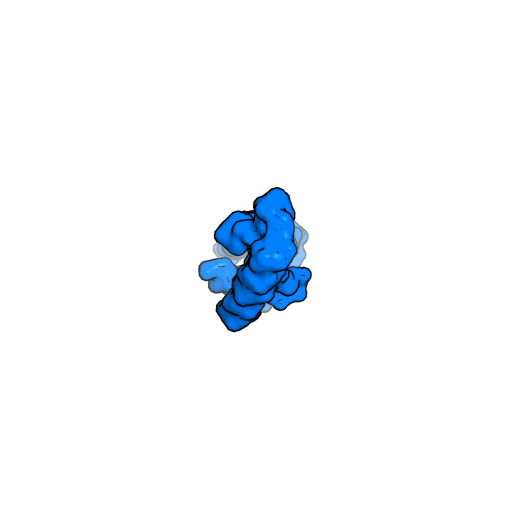2 15.313 1.00 92.56 101 ARG A O 1
ATOM 839 N N . ILE A 1 102 ? -17.122 -0.730 17.000 1.00 92.19 102 ILE A N 1
ATOM 840 C CA . ILE A 1 102 ? -15.798 -1.297 16.732 1.00 92.19 102 ILE A CA 1
ATOM 841 C C . ILE A 1 102 ? -15.759 -1.917 15.334 1.00 92.19 102 ILE A C 1
ATOM 843 O O . ILE A 1 102 ? -14.899 -1.566 14.524 1.00 92.19 102 ILE A O 1
ATOM 847 N N . SER A 1 103 ? -16.726 -2.777 15.011 1.00 91.88 103 SER A N 1
ATOM 848 C CA . SER A 1 103 ? -16.786 -3.468 13.719 1.00 91.88 103 SER A CA 1
ATOM 849 C C . SER A 1 103 ? -16.907 -2.489 12.555 1.00 91.88 103 SER A C 1
ATOM 851 O O . SER A 1 103 ? -16.213 -2.633 11.551 1.00 91.88 103 SER A O 1
ATOM 853 N N . THR A 1 104 ? -17.733 -1.449 12.697 1.00 92.62 104 THR A N 1
ATOM 854 C CA . THR A 1 104 ? -17.898 -0.413 11.668 1.00 92.62 104 THR A CA 1
ATOM 855 C C . THR A 1 104 ? -16.612 0.381 11.465 1.00 92.62 104 THR A C 1
ATOM 857 O O . THR A 1 104 ? -16.214 0.635 10.327 1.00 92.62 104 THR A O 1
ATOM 860 N N . SER A 1 105 ? -15.941 0.770 12.551 1.00 90.12 105 SER A N 1
ATOM 861 C CA . SER A 1 105 ? -14.668 1.489 12.474 1.00 90.12 105 SER A CA 1
ATOM 862 C C . SER A 1 105 ? -13.586 0.643 11.797 1.00 90.12 105 SER A C 1
ATOM 864 O O . SER A 1 105 ? -12.962 1.080 10.828 1.00 90.12 105 SER A O 1
ATOM 866 N N . ASN A 1 106 ? -13.439 -0.608 12.230 1.00 89.75 106 ASN A N 1
ATOM 867 C CA . ASN A 1 106 ? -12.450 -1.539 11.699 1.00 89.75 106 ASN A CA 1
ATOM 868 C C . ASN A 1 106 ? -12.734 -1.899 10.234 1.00 89.75 106 ASN A C 1
ATOM 870 O O . ASN A 1 106 ? -11.803 -2.035 9.438 1.00 89.75 106 ASN A O 1
ATOM 874 N N . LYS A 1 107 ? -14.011 -1.983 9.843 1.00 91.31 107 LYS A N 1
ATOM 875 C CA . LYS A 1 107 ? -14.409 -2.157 8.444 1.00 91.31 107 LYS A CA 1
ATOM 876 C C . LYS A 1 107 ? -13.972 -0.977 7.576 1.00 91.31 107 LYS A C 1
ATOM 878 O O . LYS A 1 107 ? -13.308 -1.204 6.574 1.00 91.31 107 LYS A O 1
ATOM 883 N N . LYS A 1 108 ? -14.220 0.268 7.999 1.00 90.44 108 LYS A N 1
ATOM 884 C CA . LYS A 1 108 ? -13.754 1.467 7.271 1.00 90.44 108 LYS A CA 1
ATOM 885 C C . LYS A 1 108 ? -12.233 1.481 7.080 1.00 90.44 108 LYS A C 1
ATOM 887 O O . LYS A 1 108 ? -11.745 1.884 6.025 1.00 90.44 108 LYS A O 1
ATOM 892 N N . ILE A 1 109 ? -11.480 1.041 8.092 1.00 88.38 109 ILE A N 1
ATOM 893 C CA . ILE A 1 109 ? -10.019 0.900 7.997 1.00 88.38 109 ILE A CA 1
ATOM 894 C C . ILE A 1 109 ? -9.658 -0.140 6.930 1.00 88.38 109 ILE A C 1
ATOM 896 O O . ILE A 1 109 ? -8.822 0.136 6.069 1.00 88.38 109 ILE A O 1
ATOM 900 N N . ASN A 1 110 ? -10.295 -1.311 6.953 1.00 88.88 110 ASN A N 1
ATOM 901 C CA . ASN A 1 110 ? -10.045 -2.374 5.983 1.00 88.88 110 ASN A CA 1
ATOM 902 C C . ASN A 1 110 ? -10.417 -1.987 4.550 1.00 88.88 110 ASN A C 1
ATOM 904 O O . ASN A 1 110 ? -9.622 -2.246 3.648 1.00 88.88 110 ASN A O 1
ATOM 908 N N . ASP A 1 111 ? -11.547 -1.316 4.344 1.00 92.50 111 ASP A N 1
ATOM 909 C CA . ASP A 1 111 ? -11.971 -0.842 3.023 1.00 92.50 111 ASP A CA 1
ATOM 910 C C . ASP A 1 111 ? -10.918 0.123 2.449 1.00 92.50 111 ASP A C 1
ATOM 912 O O . ASP A 1 111 ? -10.395 -0.082 1.355 1.00 92.50 111 ASP A O 1
ATOM 916 N N . LYS A 1 112 ? -10.449 1.086 3.255 1.00 89.69 112 LYS A N 1
ATOM 917 C CA . LYS A 1 112 ? -9.365 1.996 2.852 1.00 89.69 112 LYS A CA 1
ATOM 918 C C . LYS A 1 112 ? -8.052 1.261 2.551 1.00 89.69 112 LYS A C 1
ATOM 920 O O . LYS A 1 112 ? -7.293 1.671 1.671 1.00 89.69 112 LYS A O 1
ATOM 925 N N . ARG A 1 113 ? -7.726 0.191 3.282 1.00 88.44 113 ARG A N 1
ATOM 926 C CA . ARG A 1 113 ? -6.532 -0.634 3.006 1.00 88.44 113 ARG A CA 1
ATOM 927 C C . ARG A 1 113 ? -6.667 -1.401 1.695 1.00 88.44 113 ARG A C 1
ATOM 929 O O . ARG A 1 113 ? -5.668 -1.527 0.981 1.00 88.44 113 ARG A O 1
ATOM 936 N N . ALA A 1 114 ? -7.867 -1.887 1.389 1.00 91.81 114 ALA A N 1
ATOM 937 C CA . ALA A 1 114 ? -8.176 -2.551 0.133 1.00 91.81 114 ALA A CA 1
ATOM 938 C C . ALA A 1 114 ? -8.040 -1.580 -1.048 1.00 91.81 114 ALA A C 1
ATOM 940 O O . ALA A 1 114 ? -7.359 -1.914 -2.017 1.00 91.81 114 ALA A O 1
ATOM 941 N N . ASP A 1 115 ? -8.553 -0.354 -0.920 1.00 94.00 115 ASP A N 1
ATOM 942 C CA . ASP A 1 115 ? -8.409 0.691 -1.941 1.00 94.00 115 ASP A CA 1
ATOM 943 C C . ASP A 1 115 ? -6.937 1.024 -2.210 1.00 94.00 115 ASP A C 1
ATOM 945 O O . ASP A 1 115 ? -6.481 1.019 -3.352 1.00 94.00 115 ASP A O 1
ATOM 949 N N . ASN A 1 116 ? -6.143 1.246 -1.157 1.00 92.62 116 ASN A N 1
ATOM 950 C CA . ASN A 1 116 ? -4.705 1.491 -1.312 1.00 92.62 116 ASN A CA 1
ATOM 951 C C . ASN A 1 116 ? -3.995 0.312 -1.996 1.00 92.62 116 ASN A C 1
ATOM 953 O O . ASN A 1 116 ? -3.135 0.516 -2.852 1.00 92.62 116 ASN A O 1
ATOM 957 N N . LEU A 1 117 ? -4.367 -0.928 -1.668 1.00 92.62 117 LEU A N 1
ATOM 958 C CA . LEU A 1 117 ? -3.806 -2.102 -2.332 1.00 92.62 117 LEU A CA 1
ATOM 959 C C . LEU A 1 117 ? -4.213 -2.176 -3.810 1.00 92.62 117 LEU A C 1
ATOM 961 O O . LEU A 1 117 ? -3.401 -2.574 -4.645 1.00 92.62 117 LEU A O 1
ATOM 965 N N . HIS A 1 118 ? -5.439 -1.774 -4.146 1.00 94.94 118 HIS A N 1
ATOM 966 C CA . HIS A 1 118 ? -5.910 -1.674 -5.523 1.00 94.94 118 HIS A CA 1
ATOM 967 C C . HIS A 1 118 ? -5.103 -0.639 -6.325 1.00 94.94 118 HIS A C 1
ATOM 969 O O . HIS A 1 118 ? -4.620 -0.948 -7.419 1.00 94.94 118 HIS A O 1
ATOM 975 N N . TYR A 1 119 ? -4.862 0.551 -5.765 1.00 95.00 119 TYR A N 1
ATOM 976 C CA . TYR A 1 119 ? -4.005 1.562 -6.397 1.00 95.00 119 TYR A CA 1
ATOM 977 C C . TYR A 1 119 ? -2.564 1.067 -6.566 1.00 95.00 119 TYR A C 1
ATOM 979 O O . TYR A 1 119 ? -1.996 1.200 -7.647 1.00 95.00 119 TYR A O 1
ATOM 987 N N . CYS A 1 120 ? -1.998 0.403 -5.552 1.00 95.75 120 CYS A N 1
ATOM 988 C CA . CYS A 1 120 ? -0.679 -0.229 -5.644 1.00 95.75 120 CYS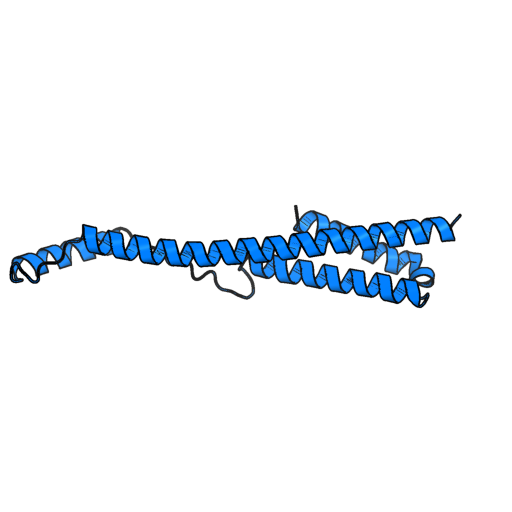 A CA 1
ATOM 989 C C . CYS A 1 120 ? -0.600 -1.231 -6.809 1.00 95.75 120 CYS A C 1
ATOM 991 O O . CYS A 1 120 ? 0.331 -1.176 -7.612 1.00 95.75 120 CYS A O 1
ATOM 993 N N . ARG A 1 121 ? -1.596 -2.119 -6.941 1.00 94.62 121 ARG A N 1
ATOM 994 C CA . ARG A 1 121 ? -1.672 -3.088 -8.048 1.00 94.62 121 ARG A CA 1
ATOM 995 C C . ARG A 1 121 ? -1.765 -2.397 -9.405 1.00 94.62 121 ARG A C 1
ATOM 997 O O . ARG A 1 121 ? -1.085 -2.815 -10.334 1.00 94.62 121 ARG A O 1
ATOM 1004 N N . SER A 1 122 ? -2.551 -1.329 -9.501 1.00 96.06 122 SER A N 1
ATOM 1005 C CA . SER A 1 122 ? -2.694 -0.549 -10.734 1.00 96.06 122 SER A CA 1
ATOM 1006 C C . SER A 1 122 ? -1.362 0.087 -11.147 1.00 96.06 122 SER A C 1
ATOM 1008 O O . SER A 1 122 ? -0.937 -0.059 -12.291 1.00 96.06 122 SER A O 1
ATOM 1010 N N . CYS A 1 123 ? -0.642 0.701 -10.202 1.00 96.44 123 CYS A N 1
ATOM 1011 C CA . CYS A 1 123 ? 0.708 1.212 -10.446 1.00 96.44 123 CYS A CA 1
ATOM 1012 C C . CYS A 1 123 ? 1.670 0.095 -10.879 1.00 96.44 123 CYS A C 1
ATOM 1014 O O . CYS A 1 123 ? 2.448 0.292 -11.805 1.00 96.44 123 CYS A O 1
ATOM 1016 N N . LEU A 1 124 ? 1.602 -1.092 -10.267 1.00 95.38 124 LEU A N 1
ATOM 1017 C CA . LEU A 1 124 ? 2.456 -2.218 -10.659 1.00 95.38 124 LEU A CA 1
ATOM 1018 C C . LEU A 1 124 ? 2.213 -2.671 -12.099 1.00 95.38 124 LEU A C 1
ATOM 1020 O O . LEU A 1 124 ? 3.177 -2.903 -12.820 1.00 95.38 124 LEU A O 1
ATOM 1024 N N . VAL A 1 125 ? 0.955 -2.765 -12.533 1.00 95.81 125 VAL A N 1
ATOM 1025 C CA . VAL A 1 125 ? 0.621 -3.121 -13.923 1.00 95.81 125 VAL A CA 1
ATOM 1026 C C . VAL A 1 125 ? 1.208 -2.102 -14.902 1.00 95.81 125 VAL A C 1
ATOM 1028 O O . VAL A 1 125 ? 1.819 -2.484 -15.902 1.00 95.81 125 VAL A O 1
ATOM 1031 N N . ILE A 1 126 ? 1.086 -0.809 -14.592 1.00 95.75 126 ILE A N 1
ATOM 1032 C CA . ILE A 1 126 ? 1.654 0.265 -15.415 1.00 95.75 126 ILE A CA 1
ATOM 1033 C C . ILE A 1 126 ? 3.187 0.177 -15.436 1.00 95.75 126 ILE A C 1
ATOM 1035 O O . ILE A 1 126 ? 3.784 0.221 -16.509 1.00 95.75 126 ILE A O 1
ATOM 1039 N N . ALA A 1 127 ? 3.830 -0.008 -14.279 1.00 95.75 127 ALA A N 1
ATOM 1040 C CA . ALA A 1 127 ? 5.285 -0.119 -14.181 1.00 95.75 127 ALA A CA 1
ATOM 1041 C C . ALA A 1 127 ? 5.827 -1.314 -14.978 1.00 95.75 127 ALA A C 1
ATOM 1043 O O . ALA A 1 127 ? 6.787 -1.160 -15.728 1.00 95.75 127 ALA A O 1
ATOM 1044 N N . VAL A 1 128 ? 5.180 -2.481 -14.876 1.00 95.25 128 VAL A N 1
ATOM 1045 C CA . VAL A 1 128 ? 5.532 -3.667 -15.672 1.00 95.25 128 VAL A CA 1
ATOM 1046 C C . VAL A 1 128 ? 5.397 -3.373 -17.163 1.00 95.25 128 VAL A C 1
ATOM 1048 O O . VAL A 1 128 ? 6.308 -3.684 -17.925 1.00 95.25 128 VAL A O 1
ATOM 1051 N N . SER A 1 129 ? 4.306 -2.728 -17.579 1.00 95.69 129 SER A N 1
ATOM 1052 C CA . SER A 1 129 ? 4.076 -2.385 -18.988 1.00 95.69 129 SER A CA 1
ATOM 1053 C C . SER A 1 129 ? 5.168 -1.458 -19.535 1.00 95.69 129 SER A C 1
ATOM 1055 O O . SER A 1 129 ? 5.699 -1.700 -20.617 1.00 95.69 129 SER A O 1
ATOM 1057 N N . ILE A 1 130 ? 5.564 -0.442 -18.760 1.00 94.81 130 ILE A N 1
ATOM 1058 C CA . ILE A 1 130 ? 6.665 0.467 -19.111 1.00 94.81 130 ILE A CA 1
ATOM 1059 C C . ILE A 1 130 ? 7.992 -0.294 -19.201 1.00 94.81 130 ILE A C 1
ATOM 1061 O O . ILE A 1 130 ? 8.733 -0.120 -20.166 1.00 94.81 130 ILE A O 1
ATOM 1065 N N . SER A 1 131 ? 8.296 -1.159 -18.230 1.00 93.31 131 SER A N 1
ATOM 1066 C CA . SER A 1 131 ? 9.525 -1.959 -18.245 1.00 93.31 131 SER A CA 1
ATOM 1067 C C . SER A 1 131 ? 9.592 -2.906 -19.445 1.00 93.31 131 SER A C 1
ATOM 1069 O O . SER A 1 131 ? 10.643 -3.011 -20.071 1.00 93.31 131 SER A O 1
ATOM 1071 N N . VAL A 1 132 ? 8.482 -3.547 -19.818 1.00 93.94 132 VAL A N 1
ATOM 1072 C CA . VAL A 1 132 ? 8.411 -4.389 -21.023 1.00 93.94 132 VAL A CA 1
ATOM 1073 C C . VAL A 1 132 ? 8.634 -3.556 -22.287 1.00 93.94 132 VAL A C 1
ATOM 1075 O O . VAL A 1 132 ? 9.423 -3.957 -23.139 1.00 93.94 132 VAL A O 1
ATOM 1078 N N . ALA A 1 133 ? 8.009 -2.381 -22.398 1.00 92.50 133 ALA A N 1
ATOM 1079 C CA . ALA A 1 133 ? 8.221 -1.486 -23.536 1.00 92.50 133 ALA A CA 1
ATOM 1080 C C . ALA A 1 133 ? 9.693 -1.054 -23.658 1.00 92.50 133 ALA A C 1
ATOM 1082 O O . ALA A 1 133 ? 10.267 -1.127 -24.742 1.00 92.50 133 ALA A O 1
ATOM 1083 N N . LEU A 1 134 ? 10.331 -0.683 -22.543 1.00 91.94 134 LEU A N 1
ATOM 1084 C CA . LEU A 1 134 ? 11.755 -0.334 -22.507 1.00 91.94 134 LEU A CA 1
ATOM 1085 C C . LEU A 1 134 ? 12.646 -1.489 -22.973 1.00 91.94 134 LEU A C 1
ATOM 1087 O O . LEU A 1 134 ? 13.581 -1.259 -23.737 1.00 91.94 134 LEU A O 1
ATOM 1091 N N . LEU A 1 135 ? 12.344 -2.720 -22.553 1.00 91.69 135 LEU A N 1
ATOM 1092 C CA . LEU A 1 135 ? 13.081 -3.907 -22.985 1.00 91.69 135 LEU A CA 1
ATOM 1093 C C . LEU A 1 135 ? 12.924 -4.168 -24.485 1.00 91.69 135 LEU A C 1
ATOM 1095 O O . LEU A 1 135 ? 13.915 -4.438 -25.155 1.00 91.69 135 LEU A O 1
ATOM 1099 N N . ILE A 1 136 ? 11.714 -4.038 -25.033 1.00 91.75 136 ILE A N 1
ATOM 1100 C CA . ILE A 1 136 ? 11.480 -4.179 -26.478 1.00 91.75 136 ILE A CA 1
ATOM 1101 C C . ILE A 1 136 ? 12.283 -3.126 -27.250 1.00 91.75 136 ILE A C 1
ATOM 1103 O O . ILE A 1 136 ? 12.978 -3.459 -28.208 1.00 91.75 136 ILE A O 1
ATOM 1107 N N . CYS A 1 137 ? 12.241 -1.865 -26.817 1.00 89.12 137 CYS A N 1
ATOM 1108 C CA . CYS A 1 137 ? 13.007 -0.791 -27.445 1.00 89.12 137 CYS A CA 1
ATOM 1109 C C . CYS A 1 137 ? 14.521 -1.038 -27.381 1.00 89.12 137 CYS A C 1
ATOM 1111 O O . CYS A 1 137 ? 15.231 -0.760 -28.348 1.00 89.12 137 CYS A O 1
ATOM 1113 N N . LEU A 1 138 ? 15.011 -1.573 -26.261 1.00 89.69 138 LEU A N 1
ATOM 1114 C CA . LEU A 1 138 ? 16.412 -1.942 -26.102 1.00 89.69 138 LEU A CA 1
ATOM 1115 C C . LEU A 1 138 ? 16.807 -3.071 -27.063 1.00 89.69 138 LEU A C 1
ATOM 1117 O O . LEU A 1 138 ? 17.831 -2.960 -27.735 1.00 89.69 138 LEU A O 1
ATOM 1121 N N . LEU A 1 139 ? 15.990 -4.123 -27.167 1.00 89.00 139 LEU A N 1
ATOM 1122 C CA . LEU A 1 139 ? 16.221 -5.239 -28.088 1.00 89.00 139 LEU A CA 1
ATOM 1123 C C . LEU A 1 139 ? 16.268 -4.771 -29.545 1.00 89.00 139 LEU A C 1
ATOM 1125 O O . LEU A 1 139 ? 17.199 -5.130 -30.255 1.00 89.00 139 LEU A O 1
ATOM 1129 N N . ILE A 1 140 ? 15.327 -3.919 -29.969 1.00 88.50 140 ILE A N 1
ATOM 1130 C CA . ILE A 1 140 ? 15.302 -3.361 -31.332 1.00 88.50 140 ILE A CA 1
ATOM 1131 C C . ILE A 1 140 ? 16.556 -2.531 -31.623 1.00 88.50 140 ILE A C 1
ATOM 1133 O O . ILE A 1 140 ? 17.060 -2.571 -32.733 1.00 88.50 140 ILE A O 1
ATOM 1137 N N . LYS A 1 141 ? 17.068 -1.772 -30.646 1.00 82.19 141 LYS A N 1
ATOM 1138 C CA . LYS A 1 141 ? 18.296 -0.982 -30.826 1.00 82.19 141 LYS A CA 1
ATOM 1139 C C . LYS A 1 141 ? 19.560 -1.852 -30.909 1.00 82.19 141 LYS A C 1
ATOM 1141 O O . LYS A 1 141 ? 20.577 -1.389 -31.416 1.00 82.19 141 LYS A O 1
ATOM 1146 N N . THR A 1 142 ? 19.522 -3.044 -30.318 1.00 76.19 142 THR A N 1
ATOM 1147 C CA . THR A 1 142 ? 20.691 -3.931 -30.188 1.00 76.19 142 THR A CA 1
ATOM 1148 C C . THR A 1 142 ? 20.795 -4.937 -31.342 1.00 76.19 142 THR A C 1
ATOM 1150 O O . THR A 1 142 ? 21.888 -5.445 -31.582 1.00 76.19 142 THR A O 1
ATOM 1153 N N . LEU A 1 143 ? 19.684 -5.215 -32.039 1.00 65.38 143 LEU A N 1
ATOM 1154 C CA . LEU A 1 143 ? 19.641 -5.941 -33.318 1.00 65.38 143 LEU A CA 1
ATOM 1155 C C . LEU A 1 143 ? 20.104 -5.057 -34.483 1.00 65.38 143 LEU A C 1
ATOM 1157 O O . LEU A 1 143 ? 20.765 -5.617 -35.385 1.00 65.38 143 LEU A O 1
#

Secondary structure (DSSP, 8-state):
-HHHHHHHHHHHHHHHHHH-HHHHTSHHHHHHHHHHHHHHHHHHHHHHHHHTSSSS------PPPHHHHHHHHHHHHHHHHHS-TTTPPPHHHHHHHHHHHHHHHHHHHHHHHHHHHHHHHHHHHHHHHHHHHHHHHHHHHH-

Radius of gyration: 26.97 Å; Cα contacts (8 Å, |Δi|>4): 99; chains: 1; bounding box: 61×23×76 Å

pLDDT: mean 88.0, std 8.72, range [51.84, 96.44]

Sequence (143 aa):
MPITILSLLVALNGILIKEYLSFISNNWVFYLFFTGVLVICGAIFFLIKSMGSLFVNLNYNYFGYPNEILDFENKLNDYNKEAKKSERVNVENEFKKEFVRISTSNKKINDKRADNLHYCRSCLVIAVSISVALLICLLIKTL

Organism: NCBI:txid76832

Foldseek 3Di:
DLVVLLVVLVVLLVCCCVPPVVVCPPPVNVVLSVVLVVLSVLLVVLLCLLVCDPPHPLPQDDDDDPVVLVVVVVVLVVVQVVDDPVPRDDSVVVVVVVCCVRVVVNVVSNVSSVVSNVSSVVSSVVSVVSSVVSVVVVVVVVD

Solvent-accessible surface area (backbone atoms only — not comparable to full-atom values): 7808 Å² total; per-residue (Å²): 108,71,64,61,54,49,54,51,50,52,50,52,53,50,49,45,54,73,77,37,42,78,59,40,69,36,72,71,47,33,54,52,50,53,51,32,53,54,31,48,53,48,19,51,54,25,40,47,61,34,68,29,80,84,86,42,80,75,78,63,60,72,79,72,55,72,68,55,50,54,52,49,51,52,52,48,52,56,49,42,72,76,40,55,85,91,69,48,76,57,66,68,60,54,50,50,53,51,51,52,53,33,51,53,53,42,46,55,54,49,53,53,26,49,52,25,41,51,53,15,51,53,27,46,55,53,27,50,51,44,52,51,51,52,50,53,55,49,51,65,74,72,107

Mean predicted aligned error: 7.14 Å